Protein AF-A0A8J2Z8X8-F1 (afdb_monomer_lite)

Sequence (108 aa):
MWGGVLYADSTLYMAGDWFHDVGGYYYVAKETAYRHDISDYFGIAFEDGSVYIGWYYEAATARFLSTYSGGNYAAGALGLGSEYDFAWDGLRWDDFGLGGQYQATLFA

Organism: NCBI:txid2041189

Radius of gyration: 14.4 Å; chains: 1; bounding box: 26×30×46 Å

pLDDT: mean 86.35, std 11.75, range [51.09, 96.88]

Secondary structure (DSSP, 8-state):
-EEEEE---TTT--TT-EEE-SS-EEE-------SS-GGGTSSS---TT-EEEEEEEETTTTEEE-BSSTTSS-SBSSSTT--EEEEE-SSSEEEEEGGGTB------

Structure (mmCIF, N/CA/C/O backbone):
data_AF-A0A8J2Z8X8-F1
#
_entry.id   AF-A0A8J2Z8X8-F1
#
loop_
_atom_site.group_PDB
_atom_site.id
_atom_site.type_symbol
_atom_site.label_atom_id
_atom_site.label_alt_id
_atom_site.label_comp_id
_atom_site.label_asym_id
_atom_site.label_entity_id
_atom_site.label_seq_id
_atom_site.pdbx_PDB_ins_code
_atom_site.Cartn_x
_atom_site.Cartn_y
_atom_site.Cartn_z
_atom_site.occupancy
_atom_site.B_iso_or_equiv
_atom_site.auth_seq_id
_atom_site.auth_comp_id
_atom_site.auth_asym_id
_atom_site.auth_atom_id
_atom_site.pdbx_PDB_model_num
ATOM 1 N N . MET A 1 1 ? -4.314 -5.439 5.038 1.00 90.38 1 MET A N 1
ATOM 2 C CA . MET A 1 1 ? -3.664 -5.556 3.704 1.00 90.38 1 MET A CA 1
ATOM 3 C C . MET A 1 1 ? -3.953 -4.300 2.907 1.00 90.38 1 MET A C 1
ATOM 5 O O . MET A 1 1 ? -4.959 -3.670 3.185 1.00 90.38 1 MET A O 1
ATOM 9 N N . TRP A 1 2 ? -3.129 -3.930 1.935 1.00 93.19 2 TRP A N 1
ATOM 10 C CA . TRP A 1 2 ? -3.360 -2.743 1.106 1.00 93.19 2 TRP A CA 1
ATOM 11 C C . TRP A 1 2 ? -3.408 -3.117 -0.377 1.00 93.19 2 TRP A C 1
ATOM 13 O O . TRP A 1 2 ? -2.999 -4.218 -0.750 1.00 93.19 2 TRP A O 1
ATOM 23 N N . GLY A 1 3 ? -3.918 -2.213 -1.211 1.00 94.50 3 GLY A N 1
ATOM 24 C CA . GLY A 1 3 ? -3.852 -2.349 -2.665 1.00 94.50 3 GLY A CA 1
ATOM 25 C C . GLY A 1 3 ? -3.571 -1.025 -3.362 1.00 94.50 3 GLY A C 1
ATOM 26 O O . GLY A 1 3 ? -3.899 0.054 -2.860 1.00 94.50 3 GLY A O 1
ATOM 27 N N . GLY A 1 4 ? -2.919 -1.117 -4.517 1.00 94.31 4 GLY A N 1
ATOM 28 C CA . GLY A 1 4 ? -2.325 0.036 -5.174 1.00 94.31 4 GLY A CA 1
ATOM 29 C C . GLY A 1 4 ? -1.695 -0.284 -6.525 1.00 94.31 4 GLY A C 1
ATOM 30 O O . GLY A 1 4 ? -2.021 -1.295 -7.148 1.00 94.31 4 GLY A O 1
ATOM 31 N N . VAL A 1 5 ? -0.808 0.604 -6.969 1.00 93.75 5 VAL A N 1
ATOM 32 C CA . VAL A 1 5 ? -0.095 0.529 -8.249 1.00 93.75 5 VAL A CA 1
ATOM 33 C C . VAL A 1 5 ? 1.401 0.658 -7.993 1.00 93.75 5 VAL A C 1
ATOM 35 O O . VAL A 1 5 ? 1.830 1.577 -7.303 1.00 93.75 5 VAL A O 1
ATOM 38 N N . LEU A 1 6 ? 2.178 -0.245 -8.582 1.00 92.81 6 LEU A N 1
ATOM 39 C CA . LEU A 1 6 ? 3.618 -0.099 -8.759 1.00 92.81 6 LEU A CA 1
ATOM 40 C C . LEU A 1 6 ? 3.868 0.341 -10.204 1.00 92.81 6 LEU A C 1
ATOM 42 O O . LEU A 1 6 ? 3.345 -0.283 -11.129 1.00 92.81 6 LEU A O 1
ATOM 46 N N . TYR A 1 7 ? 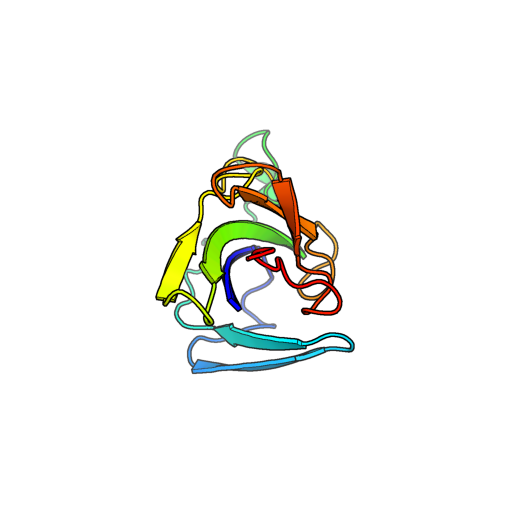4.675 1.380 -10.396 1.00 91.50 7 TYR A N 1
ATOM 47 C CA . TYR A 1 7 ? 5.302 1.657 -11.684 1.00 91.50 7 TYR A CA 1
ATOM 48 C C . TYR A 1 7 ? 6.639 0.933 -11.719 1.00 91.50 7 TYR A C 1
ATOM 50 O O . TYR A 1 7 ? 7.484 1.162 -10.859 1.00 91.50 7 TYR A O 1
ATOM 58 N N . ALA A 1 8 ? 6.781 0.012 -12.664 1.00 88.62 8 ALA A N 1
ATOM 59 C CA . ALA A 1 8 ? 7.976 -0.794 -12.825 1.00 88.62 8 ALA A CA 1
ATOM 60 C C . ALA A 1 8 ? 8.177 -1.191 -14.296 1.00 88.62 8 ALA A C 1
ATOM 62 O O . ALA A 1 8 ? 7.218 -1.185 -15.079 1.00 88.62 8 ALA A O 1
ATOM 63 N N . ASP A 1 9 ? 9.386 -1.618 -14.651 1.00 85.19 9 ASP A N 1
ATOM 64 C CA . ASP A 1 9 ? 9.651 -2.301 -15.917 1.00 85.19 9 ASP A CA 1
ATOM 65 C C . ASP A 1 9 ? 8.803 -3.586 -16.043 1.00 85.19 9 ASP A C 1
ATOM 67 O O . ASP A 1 9 ? 8.834 -4.480 -15.191 1.00 85.19 9 ASP A O 1
ATOM 71 N N . SER A 1 10 ? 8.067 -3.696 -17.153 1.00 81.50 10 SER A N 1
ATOM 72 C CA . SER A 1 10 ? 7.231 -4.856 -17.512 1.00 81.50 10 SER A CA 1
ATOM 73 C C . SER A 1 10 ? 7.985 -6.191 -17.611 1.00 81.50 10 SER A C 1
ATOM 75 O O . SER A 1 10 ? 7.377 -7.256 -17.606 1.00 81.50 10 SER A O 1
ATOM 77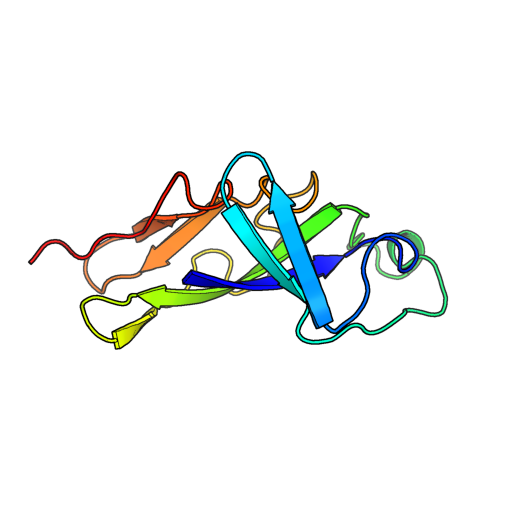 N N . THR A 1 11 ? 9.314 -6.172 -17.718 1.00 85.44 11 THR A N 1
ATOM 78 C CA . THR A 1 11 ? 10.135 -7.391 -17.742 1.00 85.44 11 THR A CA 1
ATOM 79 C C . THR A 1 11 ? 10.355 -8.001 -16.357 1.00 85.44 11 THR A C 1
ATOM 81 O O . THR A 1 11 ? 10.784 -9.152 -16.269 1.00 85.44 11 THR A O 1
ATOM 84 N N . LEU A 1 12 ? 10.056 -7.258 -15.285 1.00 85.56 12 LEU A N 1
ATOM 85 C CA . LEU A 1 12 ? 10.253 -7.684 -13.897 1.00 85.56 12 LEU A CA 1
ATOM 86 C C . LEU A 1 12 ? 8.985 -8.252 -13.244 1.00 85.56 12 LEU A C 1
ATOM 88 O O . LEU A 1 12 ? 9.096 -9.009 -12.280 1.00 85.56 12 LEU A O 1
ATOM 92 N N . TYR A 1 13 ? 7.801 -7.894 -13.749 1.00 87.44 13 TYR A N 1
ATOM 93 C CA . TYR A 1 13 ? 6.517 -8.231 -13.132 1.00 87.44 13 TYR A CA 1
ATOM 94 C C . TYR A 1 13 ? 5.494 -8.653 -14.184 1.00 87.44 13 TYR A C 1
ATOM 96 O O . TYR A 1 13 ? 5.321 -7.951 -15.175 1.00 87.44 13 TYR A O 1
ATOM 104 N N . MET A 1 14 ? 4.757 -9.737 -13.935 1.00 90.75 14 MET A N 1
ATOM 105 C CA . MET A 1 14 ? 3.623 -10.150 -14.765 1.00 90.75 14 MET A CA 1
ATOM 106 C C . MET A 1 14 ? 2.351 -10.340 -13.934 1.00 90.75 14 MET A C 1
ATOM 108 O O . MET A 1 14 ? 2.377 -10.682 -12.750 1.00 90.75 14 MET A O 1
ATOM 112 N N . ALA A 1 15 ? 1.190 -10.143 -14.561 1.00 93.25 15 ALA A N 1
ATOM 113 C CA . ALA A 1 15 ? -0.087 -10.441 -13.916 1.00 93.25 15 ALA A CA 1
ATOM 114 C C . ALA A 1 15 ? -0.198 -11.933 -13.550 1.00 93.25 15 ALA A C 1
ATOM 116 O O . ALA A 1 15 ? -0.005 -12.809 -14.391 1.00 93.25 15 ALA A O 1
ATOM 117 N N . GLY A 1 16 ? -0.580 -12.210 -12.304 1.00 94.56 16 GLY A N 1
ATOM 118 C CA . GLY A 1 16 ? -0.624 -13.553 -11.731 1.00 94.56 16 GLY A CA 1
ATOM 119 C C . GLY A 1 16 ? 0.592 -13.902 -10.873 1.00 94.56 16 GLY A C 1
ATOM 120 O O . GLY A 1 16 ? 0.512 -14.865 -10.106 1.00 94.56 16 GLY A O 1
ATOM 121 N N . ASP A 1 17 ? 1.667 -13.118 -10.951 1.00 92.38 17 ASP A N 1
ATOM 122 C CA . ASP A 1 17 ? 2.863 -13.360 -10.159 1.00 92.38 17 A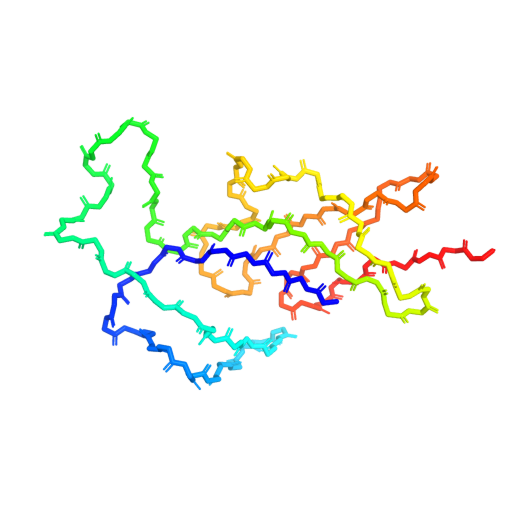SP A CA 1
ATOM 123 C C . ASP A 1 17 ? 2.635 -13.081 -8.672 1.00 92.38 17 ASP A C 1
ATOM 125 O O . ASP A 1 17 ? 1.904 -12.166 -8.267 1.00 92.38 17 ASP A O 1
ATOM 129 N N . TRP A 1 18 ? 3.323 -13.886 -7.865 1.00 92.50 18 TRP A N 1
ATOM 130 C CA . TRP A 1 18 ? 3.485 -13.678 -6.437 1.00 92.50 18 TRP A CA 1
ATOM 131 C C . TRP A 1 18 ? 4.935 -13.332 -6.143 1.00 92.50 18 TRP A C 1
ATOM 133 O O . TRP A 1 18 ? 5.842 -14.077 -6.512 1.00 92.50 18 TRP A O 1
ATOM 143 N N . PHE A 1 19 ? 5.134 -12.240 -5.417 1.00 85.75 19 PHE A N 1
ATOM 144 C CA . PHE A 1 19 ? 6.444 -11.801 -4.967 1.00 85.75 19 PHE A CA 1
ATOM 145 C C . PHE A 1 19 ? 6.512 -11.859 -3.456 1.00 85.75 19 PHE A C 1
ATOM 147 O O . PHE A 1 19 ? 5.528 -11.623 -2.750 1.00 85.75 19 PHE A O 1
ATOM 154 N N . HIS A 1 20 ? 7.708 -12.158 -2.982 1.00 81.69 20 HIS A N 1
ATOM 155 C CA . HIS A 1 20 ? 8.075 -12.050 -1.590 1.00 81.69 20 HIS A CA 1
ATOM 156 C C . HIS A 1 20 ? 9.290 -11.136 -1.507 1.00 81.69 20 HIS A C 1
ATOM 158 O O . HIS A 1 20 ? 10.252 -11.319 -2.250 1.00 81.69 20 HIS A O 1
ATOM 164 N N . ASP A 1 21 ? 9.230 -10.155 -0.623 1.00 72.62 21 ASP A N 1
ATOM 165 C CA . ASP A 1 21 ? 10.404 -9.380 -0.235 1.00 72.62 21 ASP A CA 1
ATOM 166 C C . ASP A 1 21 ? 10.531 -9.400 1.295 1.00 72.62 21 ASP A C 1
ATOM 168 O O . ASP A 1 21 ? 9.700 -9.994 1.986 1.00 72.62 21 ASP A O 1
ATOM 172 N N . VAL A 1 22 ? 11.578 -8.779 1.835 1.00 65.94 22 VAL A N 1
ATOM 173 C CA . VAL A 1 22 ? 11.987 -8.815 3.247 1.00 65.94 22 VAL A CA 1
ATOM 174 C C . VAL A 1 22 ? 10.837 -8.533 4.221 1.00 65.94 22 VAL A C 1
ATOM 176 O O . VAL A 1 22 ? 10.866 -9.038 5.342 1.00 65.94 22 VAL A O 1
ATOM 179 N N . GLY A 1 23 ? 9.825 -7.758 3.823 1.00 69.69 23 GLY A N 1
ATOM 180 C CA . GLY A 1 23 ? 8.680 -7.460 4.682 1.00 69.69 23 GLY A CA 1
ATOM 181 C C . GLY A 1 23 ? 7.408 -8.267 4.407 1.00 69.69 23 GLY A C 1
ATOM 182 O O . GLY A 1 23 ? 6.681 -8.527 5.365 1.00 69.69 23 GLY A O 1
ATOM 183 N N . GLY A 1 24 ? 7.116 -8.663 3.158 1.00 79.25 24 GLY A N 1
ATOM 184 C CA . GLY A 1 24 ? 5.736 -8.978 2.758 1.00 79.25 24 GLY A CA 1
ATOM 185 C C . GLY A 1 24 ? 5.533 -9.801 1.493 1.00 79.25 24 GLY A C 1
ATOM 186 O O . GLY A 1 24 ? 6.471 -10.127 0.769 1.00 79.25 24 GLY A O 1
ATOM 187 N N . TYR A 1 25 ? 4.259 -10.117 1.244 1.00 89.50 25 TYR A N 1
ATOM 188 C CA . TYR A 1 25 ? 3.781 -10.843 0.068 1.00 89.50 25 TYR A CA 1
ATOM 189 C C . TYR A 1 25 ? 2.962 -9.923 -0.830 1.00 89.50 25 TYR A C 1
ATOM 191 O O . TYR A 1 25 ? 2.020 -9.275 -0.366 1.00 89.50 25 TYR A O 1
ATOM 199 N N . TYR A 1 26 ? 3.272 -9.936 -2.121 1.00 92.62 26 TYR A N 1
ATOM 200 C CA . TYR A 1 26 ? 2.596 -9.132 -3.130 1.00 92.62 26 TYR A CA 1
ATOM 201 C C . TYR A 1 26 ? 2.027 -10.019 -4.222 1.00 92.62 26 TYR A C 1
ATOM 203 O O . TYR A 1 26 ? 2.668 -10.974 -4.654 1.00 92.62 26 TYR A O 1
ATOM 211 N N . TYR A 1 27 ? 0.833 -9.667 -4.685 1.00 94.12 27 TYR A N 1
ATOM 212 C CA . TYR A 1 27 ? 0.186 -10.310 -5.816 1.00 94.12 27 TYR A CA 1
ATOM 213 C C . TYR A 1 27 ? -0.091 -9.276 -6.898 1.00 94.12 27 TYR A C 1
ATOM 215 O O . TYR A 1 27 ? -0.769 -8.275 -6.647 1.00 94.12 27 TYR A O 1
ATOM 223 N N . VAL A 1 28 ? 0.397 -9.524 -8.111 1.00 94.19 28 VAL A N 1
ATOM 224 C CA . VAL A 1 28 ? 0.126 -8.646 -9.250 1.00 94.19 28 VAL A CA 1
ATOM 225 C C . VAL A 1 28 ? -1.184 -9.080 -9.892 1.00 94.19 28 VAL A C 1
ATOM 227 O O . VAL A 1 28 ? -1.243 -10.004 -10.696 1.00 94.19 28 VAL A O 1
ATOM 230 N N . ALA A 1 29 ? -2.270 -8.399 -9.529 1.00 94.69 29 ALA A N 1
ATOM 231 C CA . ALA A 1 29 ? -3.602 -8.726 -10.037 1.00 94.69 29 ALA A CA 1
ATOM 232 C C . ALA A 1 29 ? -3.788 -8.370 -11.522 1.00 94.69 29 ALA A C 1
ATOM 234 O O . ALA A 1 29 ? -4.564 -9.011 -12.232 1.00 94.69 29 ALA A O 1
ATOM 235 N N . LYS A 1 30 ? -3.113 -7.316 -11.986 1.00 93.94 30 LYS A N 1
ATOM 236 C CA . LYS A 1 30 ? -3.194 -6.815 -13.357 1.00 93.94 30 LYS A CA 1
ATOM 237 C C . LYS A 1 30 ? -1.942 -6.014 -13.685 1.00 93.94 30 LYS A C 1
ATOM 239 O O . LYS A 1 30 ? -1.435 -5.289 -12.838 1.00 93.94 30 LYS A O 1
ATOM 244 N N . GLU A 1 31 ? -1.538 -6.077 -14.945 1.00 91.50 31 GLU A N 1
ATOM 245 C CA . GLU A 1 31 ? -0.494 -5.240 -15.522 1.00 91.50 31 GLU A CA 1
ATOM 246 C C . GLU A 1 31 ? -1.084 -4.390 -16.658 1.00 91.50 31 GLU A C 1
ATOM 248 O O . GLU A 1 31 ? -2.073 -4.757 -17.306 1.00 91.50 31 GLU A O 1
ATOM 253 N N . THR A 1 32 ? -0.522 -3.210 -16.898 1.00 88.56 32 THR A N 1
ATOM 254 C CA . THR A 1 32 ? -0.817 -2.407 -18.086 1.00 88.56 32 THR A CA 1
ATOM 255 C C . THR A 1 32 ? 0.473 -1.757 -18.550 1.00 88.56 32 THR A C 1
ATOM 257 O O . THR A 1 32 ? 0.945 -0.806 -17.938 1.00 88.56 32 THR A O 1
ATOM 260 N N . ALA A 1 33 ? 1.029 -2.285 -19.639 1.00 82.62 33 ALA A N 1
ATOM 261 C CA . ALA A 1 33 ? 2.237 -1.743 -20.234 1.00 82.62 33 ALA A CA 1
ATOM 262 C C . ALA A 1 33 ? 1.954 -0.383 -20.880 1.00 82.62 33 ALA A C 1
ATOM 264 O O . ALA A 1 33 ? 1.068 -0.242 -21.734 1.00 82.62 33 ALA A O 1
ATOM 265 N N . TYR A 1 34 ? 2.754 0.608 -20.512 1.00 74.56 34 TYR A N 1
ATOM 266 C CA . TYR A 1 34 ? 2.811 1.872 -21.223 1.00 74.56 34 TYR A CA 1
ATOM 267 C C . TYR A 1 34 ? 3.829 1.738 -22.356 1.00 74.56 34 TYR A C 1
ATOM 269 O O . TYR A 1 34 ? 4.938 1.256 -22.168 1.00 74.56 34 TYR A O 1
ATOM 277 N N . ARG A 1 35 ? 3.439 2.110 -23.580 1.00 67.31 35 ARG A N 1
ATOM 278 C CA . ARG A 1 35 ? 4.262 1.911 -24.795 1.00 67.31 35 ARG A CA 1
ATOM 279 C C . ARG A 1 35 ? 5.475 2.852 -24.894 1.00 67.31 35 ARG A C 1
ATOM 281 O O . ARG A 1 35 ? 6.143 2.866 -25.923 1.00 67.31 35 ARG A O 1
ATOM 288 N N . HIS A 1 36 ? 5.703 3.662 -23.869 1.00 66.75 36 HIS A N 1
ATOM 289 C CA . HIS A 1 36 ? 6.786 4.625 -23.736 1.00 66.75 36 HIS A CA 1
ATOM 290 C C . HIS A 1 36 ? 7.161 4.681 -22.253 1.00 66.75 36 HIS A C 1
ATOM 292 O O . HIS A 1 36 ? 6.277 4.536 -21.406 1.00 66.75 36 HIS A O 1
ATOM 298 N N . ASP A 1 37 ? 8.438 4.922 -21.957 1.00 67.38 37 ASP A N 1
ATOM 299 C CA . ASP A 1 37 ? 8.871 5.377 -20.637 1.00 67.38 37 ASP A CA 1
ATOM 300 C C . ASP A 1 37 ? 8.023 6.581 -20.189 1.00 67.38 37 ASP A C 1
ATOM 302 O O . ASP A 1 37 ? 7.931 7.592 -20.889 1.00 67.38 37 ASP A O 1
ATOM 306 N N . ILE A 1 38 ? 7.335 6.426 -19.059 1.00 67.31 38 ILE A N 1
ATOM 307 C CA . ILE A 1 38 ? 6.418 7.432 -18.524 1.00 67.31 38 ILE A CA 1
ATOM 308 C C . ILE A 1 38 ? 7.161 8.590 -17.855 1.00 67.31 38 ILE A C 1
ATOM 310 O O . ILE A 1 38 ? 6.584 9.680 -17.751 1.00 67.31 38 ILE A O 1
ATOM 314 N N . SER A 1 39 ? 8.414 8.391 -17.434 1.00 64.06 39 SER A N 1
ATOM 315 C CA . SER A 1 39 ? 9.209 9.435 -16.778 1.00 64.06 39 SER A CA 1
ATOM 316 C C . SER A 1 39 ? 9.327 10.707 -17.637 1.00 64.06 39 SER A C 1
ATOM 318 O O . SER A 1 39 ? 9.381 11.814 -17.099 1.00 64.06 39 SER A O 1
ATOM 320 N N . ASP A 1 40 ? 9.209 10.567 -18.961 1.00 59.09 40 ASP A N 1
ATOM 321 C CA . ASP A 1 40 ? 9.343 11.646 -19.940 1.00 59.09 40 ASP A CA 1
ATOM 322 C C . ASP A 1 40 ? 8.062 12.467 -20.212 1.00 59.09 40 ASP A C 1
ATOM 324 O O . ASP A 1 40 ? 8.148 13.557 -20.782 1.00 59.09 40 ASP A O 1
ATOM 328 N N . TYR A 1 41 ? 6.859 11.984 -19.864 1.00 56.00 41 TYR A N 1
ATOM 329 C CA . TYR A 1 41 ? 5.628 12.472 -20.523 1.00 56.00 41 TYR A CA 1
ATOM 330 C C . TYR A 1 41 ? 4.773 13.485 -19.743 1.00 56.00 41 TYR A C 1
ATOM 332 O O . TYR A 1 41 ? 3.901 14.115 -20.344 1.00 56.00 41 TYR A O 1
ATOM 340 N N . PHE A 1 42 ? 4.990 13.686 -18.437 1.00 53.47 42 PHE A N 1
ATOM 341 C CA . PHE A 1 42 ? 4.062 14.503 -17.631 1.00 53.47 42 PHE A CA 1
ATOM 342 C C . PHE A 1 42 ? 4.683 15.522 -16.672 1.00 53.47 42 PHE A C 1
ATOM 344 O O . PHE A 1 42 ? 3.932 16.247 -16.023 1.00 53.47 42 PHE A O 1
ATOM 351 N N . GLY A 1 43 ? 6.011 15.601 -16.522 1.00 51.09 43 GLY A N 1
ATOM 352 C CA . GLY A 1 43 ? 6.644 16.452 -15.491 1.00 51.09 43 GLY A CA 1
ATOM 353 C C . GLY A 1 43 ? 6.274 16.078 -14.041 1.00 51.09 43 GLY A C 1
ATOM 354 O O . GLY A 1 43 ? 6.799 16.653 -13.094 1.00 51.09 43 GLY A O 1
ATOM 355 N N . ILE A 1 44 ? 5.385 15.096 -13.888 1.00 54.31 44 ILE A N 1
ATOM 356 C CA . ILE A 1 44 ? 5.062 14.308 -12.711 1.00 54.31 44 ILE A CA 1
ATOM 357 C C . ILE A 1 44 ? 5.616 12.930 -13.076 1.00 54.31 44 ILE A C 1
ATOM 359 O O . ILE A 1 44 ? 4.915 12.110 -13.667 1.00 54.31 44 ILE A O 1
ATOM 363 N N . ALA A 1 45 ? 6.925 12.749 -12.916 1.00 55.59 45 ALA A N 1
ATOM 364 C CA . ALA A 1 45 ? 7.574 11.505 -13.297 1.00 55.59 45 ALA A CA 1
ATOM 365 C C . ALA A 1 45 ? 7.023 10.389 -12.401 1.00 55.59 45 ALA A C 1
ATOM 367 O O . ALA A 1 45 ? 7.248 10.395 -11.192 1.00 55.59 45 ALA A O 1
ATOM 368 N N . PHE A 1 46 ? 6.262 9.454 -12.974 1.00 71.62 46 PHE A N 1
ATOM 369 C CA . PHE A 1 46 ? 6.056 8.166 -12.322 1.00 71.62 46 PHE A CA 1
ATOM 370 C C . PHE A 1 46 ? 7.347 7.386 -12.539 1.00 71.62 46 PHE A C 1
ATOM 372 O O . PHE A 1 46 ? 7.533 6.741 -13.570 1.00 71.62 46 PHE A O 1
ATOM 379 N N . GLU A 1 47 ? 8.284 7.574 -11.616 1.00 80.75 47 GLU A N 1
ATOM 380 C CA . GLU A 1 47 ? 9.592 6.940 -11.680 1.00 80.75 47 GLU A CA 1
ATOM 381 C C . GLU A 1 47 ? 9.455 5.435 -11.441 1.00 80.75 47 GLU A C 1
ATOM 383 O O . GLU A 1 47 ? 8.588 4.984 -10.681 1.00 80.75 47 GLU A O 1
ATOM 388 N N . ASP A 1 48 ? 10.318 4.665 -12.097 1.00 86.56 48 ASP A N 1
ATOM 389 C CA . ASP A 1 48 ? 10.459 3.233 -11.857 1.00 86.56 48 ASP A CA 1
ATOM 390 C C . ASP A 1 48 ? 10.668 2.969 -10.355 1.00 86.56 48 ASP A C 1
ATOM 392 O O . ASP A 1 48 ? 11.474 3.630 -9.701 1.00 86.56 48 ASP A O 1
ATOM 396 N N . GLY A 1 49 ? 9.894 2.048 -9.783 1.00 89.06 49 GLY A N 1
ATOM 397 C CA . GLY A 1 49 ? 9.868 1.778 -8.345 1.00 89.06 49 GLY A CA 1
ATOM 398 C C . GLY A 1 49 ? 8.859 2.608 -7.542 1.00 89.06 49 GLY A C 1
ATOM 399 O O . GLY A 1 49 ? 8.711 2.373 -6.340 1.00 89.06 49 GLY A O 1
ATOM 400 N N . SER A 1 50 ? 8.126 3.539 -8.158 1.00 91.94 50 SER A N 1
ATOM 401 C CA . SER A 1 50 ? 7.089 4.308 -7.457 1.00 91.94 50 SER A CA 1
ATOM 402 C C . SER A 1 50 ? 5.894 3.432 -7.082 1.00 91.94 50 SER A C 1
ATOM 404 O O . SER A 1 50 ? 5.250 2.832 -7.947 1.00 91.94 50 SER A O 1
ATOM 406 N N . VAL A 1 51 ? 5.547 3.410 -5.795 1.00 93.00 51 VAL A N 1
ATOM 407 C CA . VAL A 1 51 ? 4.398 2.681 -5.245 1.00 93.00 51 VAL A CA 1
ATOM 408 C C . VAL A 1 51 ? 3.336 3.671 -4.785 1.00 93.00 51 VAL A C 1
ATOM 410 O O . VAL A 1 51 ? 3.589 4.511 -3.928 1.00 93.00 51 VAL A O 1
ATOM 413 N N . TYR A 1 52 ? 2.126 3.550 -5.317 1.00 94.75 52 TYR A N 1
ATOM 414 C CA . TYR A 1 52 ? 0.957 4.346 -4.946 1.00 94.75 52 TYR A CA 1
ATOM 415 C C . TYR A 1 52 ? -0.058 3.455 -4.245 1.00 94.75 52 TYR A C 1
ATOM 417 O O . TYR A 1 52 ? -0.439 2.419 -4.789 1.00 94.75 52 TYR A O 1
ATOM 425 N N . ILE A 1 53 ? -0.546 3.867 -3.074 1.00 95.56 53 ILE A N 1
ATOM 426 C CA . ILE A 1 53 ? -1.516 3.086 -2.298 1.00 95.56 53 ILE A CA 1
ATOM 427 C C . ILE A 1 53 ? -2.897 3.725 -2.409 1.00 95.56 53 ILE A C 1
ATOM 429 O O . ILE A 1 53 ? -3.096 4.876 -2.034 1.00 95.56 53 ILE A O 1
ATOM 433 N N . GLY A 1 54 ? -3.869 2.968 -2.917 1.00 94.88 54 GLY A N 1
ATOM 434 C CA . GLY A 1 54 ? -5.236 3.455 -3.107 1.00 94.88 54 GLY A CA 1
ATOM 435 C C . GLY A 1 54 ? -6.165 3.172 -1.929 1.00 94.88 54 GLY A C 1
ATOM 436 O O . GLY A 1 54 ? -7.134 3.898 -1.727 1.00 94.88 54 GLY A O 1
ATOM 437 N N . TRP A 1 55 ? -5.910 2.103 -1.174 1.00 94.75 55 TRP A N 1
ATOM 438 C CA . TRP A 1 55 ? -6.762 1.698 -0.058 1.00 94.75 55 TRP A CA 1
ATOM 439 C C . TRP A 1 55 ? -6.027 0.793 0.929 1.00 94.75 55 TRP A C 1
ATOM 441 O O . TRP A 1 55 ? -5.107 0.057 0.564 1.00 94.75 55 TRP A O 1
ATOM 451 N N . TYR A 1 56 ? -6.508 0.792 2.173 1.00 95.69 56 TYR A N 1
ATOM 452 C CA . TYR A 1 56 ? -6.116 -0.159 3.207 1.00 95.69 56 TYR A CA 1
ATOM 453 C C . TYR A 1 56 ? -7.339 -0.947 3.680 1.00 95.69 56 TYR A C 1
ATOM 455 O O . TYR A 1 56 ? -8.370 -0.365 3.996 1.00 95.69 56 TYR A O 1
ATOM 463 N N . TYR A 1 57 ? -7.239 -2.270 3.724 1.00 94.25 57 TYR A N 1
ATOM 464 C CA . TYR A 1 57 ? -8.241 -3.165 4.292 1.00 94.25 57 TYR A CA 1
ATOM 465 C C . TYR A 1 57 ? -7.788 -3.659 5.666 1.00 94.25 57 TYR A C 1
ATOM 467 O O . TYR A 1 57 ? -6.787 -4.380 5.786 1.00 94.25 57 TYR A O 1
ATOM 475 N N . GLU A 1 58 ? -8.555 -3.288 6.682 1.00 91.75 58 GLU A N 1
ATOM 476 C CA . GLU A 1 58 ? -8.387 -3.691 8.070 1.00 91.75 58 GLU A CA 1
ATOM 477 C C . GLU A 1 58 ? -9.246 -4.940 8.336 1.00 91.75 58 GLU A C 1
ATOM 479 O O . GLU A 1 58 ? -10.449 -4.971 8.059 1.00 91.75 58 GLU A O 1
ATOM 484 N N . ALA A 1 59 ? -8.601 -6.008 8.810 1.00 89.31 59 ALA A N 1
ATOM 485 C CA . ALA A 1 59 ? -9.205 -7.336 8.854 1.00 89.31 59 ALA A CA 1
ATOM 486 C C . ALA A 1 59 ? -10.038 -7.601 10.119 1.00 89.31 59 ALA A C 1
ATOM 488 O O . ALA A 1 59 ? -10.988 -8.379 10.044 1.00 89.31 59 ALA A O 1
ATOM 489 N N . ALA A 1 60 ? -9.720 -6.986 11.262 1.00 87.81 60 ALA A N 1
ATOM 490 C CA . ALA A 1 60 ? -10.424 -7.238 12.520 1.00 87.81 60 ALA A CA 1
ATOM 491 C C . ALA A 1 60 ? -11.863 -6.703 12.493 1.00 87.81 60 ALA A C 1
ATOM 493 O O . ALA A 1 60 ? -12.765 -7.307 13.071 1.00 87.81 60 ALA A O 1
ATOM 494 N N . THR A 1 61 ? -12.093 -5.597 11.786 1.00 89.44 61 THR A N 1
ATOM 495 C CA . THR A 1 61 ? -13.405 -4.961 11.606 1.00 89.44 61 THR A CA 1
ATOM 496 C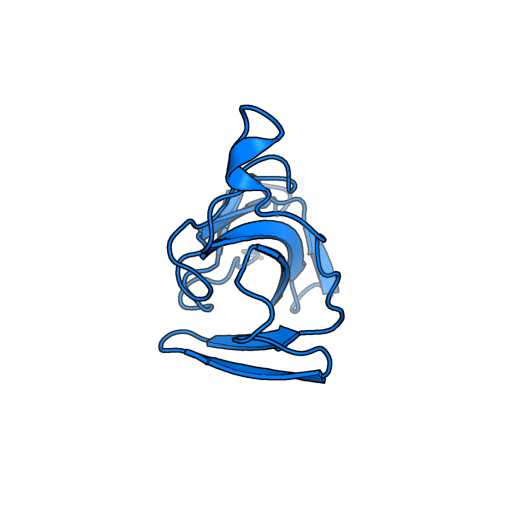 C . THR A 1 61 ? -13.964 -5.097 10.195 1.00 89.44 61 THR A C 1
ATOM 498 O O . THR A 1 61 ? -15.096 -4.676 9.950 1.00 89.44 61 THR A O 1
ATOM 501 N N . ALA A 1 62 ? -13.210 -5.723 9.285 1.00 92.31 62 ALA A N 1
ATOM 502 C CA . ALA A 1 62 ? -13.580 -5.967 7.894 1.00 92.31 62 ALA A CA 1
ATOM 503 C C . ALA A 1 62 ? -13.933 -4.683 7.119 1.00 92.31 62 ALA A C 1
ATOM 505 O O . ALA A 1 62 ? -14.935 -4.630 6.397 1.00 92.31 62 ALA A O 1
ATOM 506 N N . ARG A 1 63 ? -13.114 -3.634 7.263 1.00 91.81 63 ARG A N 1
ATOM 507 C CA . ARG A 1 63 ? -13.356 -2.309 6.670 1.00 91.81 63 ARG A CA 1
ATOM 508 C C . ARG A 1 63 ? -12.235 -1.876 5.741 1.00 91.81 63 ARG A C 1
ATOM 510 O O . ARG A 1 63 ? -11.062 -2.117 6.004 1.00 91.81 63 ARG A O 1
ATOM 517 N N . PHE A 1 64 ? -12.616 -1.164 4.683 1.00 93.81 64 PHE A N 1
ATOM 518 C CA . PHE A 1 64 ? -11.678 -0.336 3.936 1.00 93.81 64 PHE A CA 1
ATOM 519 C C . PHE A 1 64 ? -11.544 1.015 4.633 1.00 93.81 64 PHE A C 1
ATOM 521 O O . PHE A 1 64 ? -12.548 1.665 4.930 1.00 93.81 64 PHE A O 1
ATOM 528 N N . LEU A 1 65 ? -10.307 1.412 4.895 1.00 94.69 65 LEU A N 1
ATOM 529 C CA . LEU A 1 65 ? -9.937 2.677 5.504 1.00 94.69 65 LEU A CA 1
ATOM 530 C C . LEU A 1 65 ? -9.349 3.603 4.439 1.00 94.69 65 LEU A C 1
ATOM 532 O O . LEU A 1 65 ? -8.671 3.156 3.506 1.00 94.69 65 LEU A O 1
ATOM 536 N N . SER A 1 66 ? -9.605 4.900 4.599 1.00 94.88 66 SER A N 1
ATOM 537 C CA . SER A 1 66 ? -8.949 5.934 3.802 1.00 94.88 66 SER A CA 1
ATOM 538 C C . SER A 1 66 ? -7.458 5.942 4.109 1.00 94.88 66 SER A C 1
ATOM 540 O O . SER A 1 66 ? -7.076 5.890 5.278 1.00 94.88 66 SER A O 1
ATOM 542 N N . THR A 1 67 ? -6.632 6.044 3.073 1.00 96.62 67 THR A N 1
ATOM 543 C CA . THR A 1 67 ? -5.185 6.197 3.224 1.00 96.62 67 THR A CA 1
ATOM 544 C C . THR A 1 67 ? -4.788 7.667 3.154 1.00 96.62 67 THR A C 1
ATOM 546 O O . THR A 1 67 ? -5.495 8.474 2.543 1.00 96.62 67 THR A O 1
ATOM 549 N N . TYR A 1 68 ? -3.680 8.034 3.793 1.00 96.00 68 TYR A N 1
ATOM 550 C CA . TYR A 1 68 ? -3.209 9.417 3.825 1.00 96.00 68 TYR A CA 1
ATOM 551 C C . TYR A 1 68 ? -2.737 9.861 2.435 1.00 96.00 68 TYR A C 1
ATOM 553 O O . TYR A 1 68 ? -3.042 10.982 2.011 1.00 96.00 68 TYR A O 1
ATOM 561 N N . SER A 1 69 ? -2.099 8.963 1.672 1.00 93.94 69 SER A N 1
ATOM 562 C CA . SER A 1 69 ? -1.780 9.208 0.258 1.00 93.94 69 SER A CA 1
ATOM 563 C C . SER A 1 69 ? -3.004 9.333 -0.644 1.00 93.94 69 SER A C 1
ATOM 565 O O . SER A 1 69 ? -3.015 10.134 -1.590 1.00 93.94 69 SER A O 1
ATOM 567 N N . GLY A 1 70 ? -4.049 8.549 -0.368 1.00 92.81 70 GLY A N 1
ATOM 568 C CA . GLY A 1 70 ? -5.247 8.462 -1.200 1.00 92.81 70 GLY A CA 1
ATOM 569 C C . GLY A 1 70 ? -4.943 8.139 -2.668 1.00 92.81 70 GLY A C 1
ATOM 570 O O . GLY A 1 70 ? -5.724 8.510 -3.540 1.00 92.81 70 GLY A O 1
ATOM 571 N N . GLY A 1 71 ? -3.783 7.537 -2.957 1.00 91.12 71 GLY A N 1
ATOM 572 C CA . GLY A 1 71 ? -3.295 7.254 -4.307 1.00 91.12 71 GLY A CA 1
ATOM 573 C C . GLY A 1 71 ? -2.844 8.474 -5.120 1.00 91.12 71 GLY A C 1
ATOM 574 O O . GLY A 1 71 ? -2.585 8.326 -6.311 1.00 91.12 71 GLY A O 1
ATOM 575 N N . ASN A 1 72 ? -2.746 9.668 -4.524 1.00 89.19 72 ASN A N 1
ATOM 576 C CA . ASN A 1 72 ? -2.403 10.901 -5.253 1.00 89.19 72 ASN A CA 1
ATOM 577 C C . ASN A 1 72 ? -0.894 11.161 -5.339 1.00 89.19 72 ASN A C 1
ATOM 579 O O . ASN A 1 72 ? -0.437 11.881 -6.223 1.00 89.19 72 ASN A O 1
ATOM 583 N N . TYR A 1 73 ? -0.123 10.593 -4.418 1.00 89.69 73 TYR A N 1
ATOM 584 C CA . TYR A 1 73 ? 1.333 10.674 -4.388 1.00 89.69 73 TYR A CA 1
ATOM 585 C C . TYR A 1 73 ? 1.920 9.316 -4.013 1.00 89.69 73 TYR A C 1
ATOM 587 O O . TYR A 1 73 ? 1.232 8.464 -3.447 1.00 89.69 73 TYR A O 1
ATOM 595 N N . ALA A 1 74 ? 3.185 9.113 -4.376 1.00 92.25 74 ALA A N 1
ATOM 596 C CA . ALA A 1 74 ? 3.882 7.871 -4.103 1.00 92.25 74 ALA A CA 1
ATOM 597 C C . ALA A 1 74 ? 4.063 7.689 -2.585 1.00 92.25 74 ALA A C 1
ATOM 599 O O . ALA A 1 74 ? 4.550 8.586 -1.898 1.00 92.25 74 ALA A O 1
ATOM 600 N N . ALA A 1 75 ? 3.664 6.526 -2.076 1.00 94.31 75 ALA A N 1
ATOM 601 C CA . ALA A 1 75 ? 3.917 6.070 -0.712 1.00 94.31 75 ALA A CA 1
ATOM 602 C C . ALA A 1 75 ? 5.298 5.401 -0.578 1.00 94.31 75 ALA A C 1
ATOM 604 O O . ALA A 1 75 ? 5.782 5.197 0.528 1.00 94.31 75 ALA A O 1
ATOM 605 N N . GLY A 1 76 ? 5.939 5.050 -1.693 1.00 92.94 76 GLY A N 1
ATOM 606 C CA . GLY A 1 76 ? 7.301 4.520 -1.761 1.00 92.94 76 GLY A CA 1
ATOM 607 C C . GLY A 1 76 ? 7.904 4.794 -3.136 1.00 92.94 76 GLY A C 1
ATOM 608 O O . GLY A 1 76 ? 7.164 5.014 -4.093 1.00 92.94 76 GLY A O 1
ATOM 609 N N . ALA A 1 77 ? 9.232 4.804 -3.234 1.00 91.69 77 ALA A N 1
ATOM 610 C CA . ALA A 1 77 ? 9.950 5.145 -4.470 1.00 91.69 77 ALA A CA 1
ATOM 611 C C . ALA A 1 77 ? 11.088 4.168 -4.814 1.00 91.69 77 ALA A C 1
ATOM 613 O O . ALA A 1 77 ? 11.844 4.409 -5.745 1.00 91.69 77 ALA A O 1
ATOM 614 N N . LEU A 1 78 ? 11.245 3.080 -4.052 1.00 90.81 78 LEU A N 1
ATOM 615 C CA . LEU A 1 78 ? 12.329 2.104 -4.231 1.00 90.81 78 LEU A CA 1
ATOM 616 C C . LEU A 1 78 ? 11.789 0.700 -4.542 1.00 90.81 78 LEU A C 1
ATOM 618 O O . LEU A 1 78 ? 12.438 -0.298 -4.245 1.00 90.81 78 LEU A O 1
ATOM 622 N N . GLY A 1 79 ? 10.590 0.623 -5.122 1.00 90.38 79 GLY A N 1
ATOM 623 C CA . GLY A 1 79 ? 9.885 -0.622 -5.410 1.00 90.38 79 GLY A CA 1
ATOM 624 C C . GLY A 1 79 ? 9.041 -1.129 -4.241 1.00 90.38 79 GLY A C 1
ATOM 625 O O . GLY A 1 79 ? 8.844 -0.443 -3.232 1.00 90.38 79 GLY A O 1
ATOM 626 N N . LEU A 1 80 ? 8.510 -2.342 -4.403 1.00 91.44 80 LEU A N 1
ATOM 627 C CA . LEU A 1 80 ? 7.753 -3.027 -3.354 1.00 91.44 80 LEU A CA 1
ATOM 628 C C . LEU A 1 80 ? 8.631 -3.219 -2.113 1.00 91.44 80 LEU A C 1
ATOM 630 O O . LEU A 1 80 ? 9.827 -3.452 -2.222 1.00 91.44 80 LEU A O 1
ATOM 634 N N . GLY A 1 81 ? 8.039 -3.083 -0.935 1.00 91.50 81 GLY A N 1
ATOM 635 C CA . GLY A 1 81 ? 8.724 -3.128 0.355 1.00 91.50 81 GLY A CA 1
ATOM 636 C C . GLY A 1 81 ? 9.127 -1.746 0.862 1.00 91.50 81 GLY A C 1
ATOM 637 O O . GLY A 1 81 ? 9.331 -1.583 2.064 1.00 91.50 81 GLY A O 1
ATOM 638 N N . SER A 1 82 ? 9.198 -0.742 -0.019 1.00 92.12 82 SER A N 1
ATOM 639 C CA . SER A 1 82 ? 9.535 0.640 0.345 1.00 92.12 82 SER A CA 1
ATOM 640 C C . SER A 1 82 ? 8.329 1.500 0.714 1.00 92.12 82 SER A C 1
ATOM 642 O O . SER A 1 82 ? 8.504 2.613 1.206 1.00 92.12 82 SER A O 1
ATOM 644 N N . GLU A 1 83 ? 7.111 1.014 0.470 1.00 93.00 83 GLU A N 1
ATOM 645 C CA . GLU A 1 83 ? 5.897 1.787 0.695 1.00 93.00 83 GLU A CA 1
ATOM 646 C C . GLU A 1 83 ? 5.655 2.082 2.177 1.00 93.00 83 GLU A C 1
ATOM 648 O O . GLU A 1 83 ? 5.776 1.193 3.006 1.00 93.00 83 GLU A O 1
ATOM 653 N N . TYR A 1 84 ? 5.262 3.298 2.534 1.00 95.25 84 TYR A N 1
ATOM 654 C CA . TYR A 1 84 ? 4.860 3.664 3.891 1.00 95.25 84 TYR A CA 1
ATOM 655 C C . TYR A 1 84 ? 3.747 4.706 3.832 1.00 95.25 84 TYR A C 1
ATOM 657 O O . TYR A 1 84 ? 3.860 5.718 3.139 1.00 95.25 84 TYR A O 1
ATOM 665 N N . ASP A 1 85 ? 2.648 4.446 4.531 1.00 96.88 85 ASP A N 1
ATOM 666 C CA . ASP A 1 85 ? 1.462 5.300 4.517 1.00 96.88 85 ASP A CA 1
ATOM 667 C C . ASP A 1 85 ? 0.690 5.143 5.837 1.00 96.88 85 ASP A C 1
ATOM 669 O O . ASP A 1 85 ? 1.058 4.354 6.709 1.00 96.88 85 ASP A O 1
ATOM 673 N N . PHE A 1 86 ? -0.390 5.901 5.994 1.00 96.75 86 PHE A N 1
ATOM 674 C CA . PHE A 1 86 ? -1.238 5.876 7.177 1.00 96.75 86 PHE A CA 1
ATOM 675 C C . PHE A 1 86 ? -2.689 5.611 6.797 1.00 96.75 86 PHE A C 1
ATOM 677 O O . PHE A 1 86 ? -3.163 6.075 5.761 1.00 96.75 86 PHE A O 1
ATOM 684 N N . ALA A 1 87 ? -3.415 4.883 7.639 1.00 96.44 87 ALA A N 1
ATOM 685 C CA . ALA A 1 87 ? -4.839 4.620 7.494 1.00 96.44 87 ALA A CA 1
ATOM 686 C C . ALA A 1 87 ? -5.630 5.383 8.564 1.00 96.44 87 ALA A C 1
ATOM 688 O O . ALA A 1 87 ? -5.225 5.427 9.725 1.00 96.44 87 ALA A O 1
ATOM 689 N N . TRP A 1 88 ? -6.753 5.992 8.177 1.00 94.56 88 TRP A N 1
ATOM 690 C CA . TRP A 1 88 ? -7.644 6.677 9.114 1.00 94.56 88 TRP A CA 1
ATOM 691 C C . TRP A 1 88 ? -8.641 5.693 9.711 1.00 94.56 88 TRP A C 1
ATOM 693 O O . TRP A 1 88 ? -9.492 5.153 9.000 1.00 94.56 88 TRP A O 1
ATOM 703 N N . ASP A 1 89 ? -8.566 5.500 11.021 1.00 90.56 89 ASP A N 1
ATOM 704 C CA . ASP A 1 89 ? -9.378 4.526 11.751 1.00 90.56 89 ASP A CA 1
ATOM 705 C C . ASP A 1 89 ? -10.699 5.124 12.297 1.00 90.56 89 ASP A C 1
ATOM 707 O O . ASP A 1 89 ? -11.588 4.406 12.756 1.00 90.56 89 ASP A O 1
ATOM 711 N N . GLY A 1 90 ? -10.864 6.449 12.181 1.00 90.56 90 GLY A N 1
ATOM 712 C CA . GLY A 1 90 ? -11.987 7.216 12.732 1.00 90.56 90 GLY A CA 1
ATOM 713 C C . GLY A 1 90 ? -11.605 8.108 13.917 1.00 90.56 90 GLY A C 1
ATOM 714 O O . GLY A 1 90 ? -12.342 9.045 14.226 1.00 90.56 90 GLY A O 1
ATOM 715 N N . LEU A 1 91 ? -10.458 7.850 14.544 1.00 91.75 91 LEU A N 1
ATOM 716 C CA . LEU A 1 91 ? -9.923 8.563 15.700 1.00 91.75 91 LEU A CA 1
ATOM 717 C C . LEU A 1 91 ? -8.560 9.195 15.396 1.00 91.75 91 LEU A C 1
ATOM 719 O O . LEU A 1 91 ? -8.312 10.340 15.785 1.00 91.75 91 LEU A O 1
ATOM 723 N N . ARG A 1 92 ? -7.677 8.456 14.726 1.00 92.81 92 ARG A N 1
ATOM 724 C CA . ARG A 1 92 ? -6.309 8.855 14.409 1.00 92.81 92 ARG A CA 1
ATOM 725 C C . ARG A 1 92 ? -5.816 8.206 13.112 1.00 92.81 92 ARG A C 1
ATOM 727 O O . ARG A 1 92 ? -6.475 7.373 12.497 1.00 92.81 92 ARG A O 1
ATOM 734 N N . TRP A 1 93 ? -4.644 8.657 12.687 1.00 94.81 93 TRP A N 1
ATOM 735 C CA . TRP A 1 93 ? -3.887 8.030 11.613 1.00 94.81 93 TRP A CA 1
ATOM 736 C C . TRP A 1 93 ? -2.955 6.985 12.223 1.00 94.81 93 TRP A C 1
ATOM 738 O O . TRP A 1 93 ? -2.128 7.338 13.064 1.00 94.81 93 TRP A O 1
ATOM 748 N N . ASP A 1 94 ? -3.088 5.734 11.797 1.00 95.25 94 ASP A N 1
ATOM 749 C CA . ASP A 1 94 ? -2.192 4.638 12.171 1.00 95.25 94 ASP A CA 1
ATOM 750 C C . ASP A 1 94 ? -1.350 4.229 10.969 1.00 95.25 94 ASP A C 1
ATOM 752 O O . ASP A 1 94 ? -1.842 4.181 9.840 1.00 95.25 94 ASP A O 1
ATOM 756 N N . ASP A 1 95 ? -0.073 3.955 11.194 1.00 95.69 95 ASP A N 1
ATOM 757 C CA . ASP A 1 95 ? 0.861 3.643 10.127 1.00 95.69 95 ASP A CA 1
ATOM 758 C C . ASP A 1 95 ? 0.741 2.204 9.622 1.00 95.69 95 ASP A C 1
ATOM 760 O O . ASP A 1 95 ? 0.362 1.269 10.330 1.00 95.69 95 ASP A O 1
ATOM 764 N N . PHE A 1 96 ? 1.072 2.018 8.349 1.00 94.19 96 PHE A N 1
ATOM 765 C CA . PHE A 1 96 ? 1.187 0.710 7.729 1.00 94.19 96 PHE A CA 1
ATOM 766 C C . PHE A 1 96 ? 2.195 0.728 6.574 1.00 94.19 96 PHE A C 1
ATOM 768 O O . PHE A 1 96 ? 2.568 1.776 6.050 1.00 94.19 96 PHE A O 1
ATOM 775 N N . GLY A 1 97 ? 2.607 -0.465 6.145 1.00 93.19 97 GLY A N 1
ATOM 776 C CA . GLY A 1 97 ? 3.514 -0.640 5.013 1.00 93.19 97 GLY A CA 1
ATOM 777 C C . GLY A 1 97 ? 4.856 -1.224 5.435 1.00 93.19 97 GLY A C 1
ATOM 778 O O . GLY A 1 97 ? 4.934 -2.024 6.370 1.00 93.19 97 GLY A O 1
ATOM 779 N N . LEU A 1 98 ? 5.890 -0.867 4.686 1.00 92.62 98 LEU A N 1
ATOM 780 C CA . LEU A 1 98 ? 7.252 -1.388 4.700 1.00 92.62 98 LEU A CA 1
ATOM 781 C C . LEU A 1 98 ? 7.252 -2.908 4.574 1.00 92.62 98 LEU A C 1
ATOM 783 O O . LEU A 1 98 ? 7.705 -3.641 5.452 1.00 92.62 98 LEU A O 1
ATOM 787 N N . GLY A 1 99 ? 6.582 -3.387 3.524 1.00 88.31 99 GLY A N 1
ATOM 788 C CA . GLY A 1 99 ? 6.281 -4.799 3.339 1.00 88.31 99 GLY A CA 1
ATOM 789 C C . GLY A 1 99 ? 5.330 -5.393 4.366 1.00 88.31 99 GLY A C 1
ATOM 790 O O . GLY A 1 99 ? 5.117 -6.587 4.374 1.00 88.31 99 GLY A O 1
ATOM 791 N N . GLY A 1 100 ? 4.679 -4.601 5.207 1.00 87.06 100 GLY A N 1
ATOM 792 C CA . GLY A 1 100 ? 3.815 -5.124 6.265 1.00 87.06 100 GLY A CA 1
ATOM 793 C C . GLY A 1 100 ? 4.540 -5.325 7.593 1.00 87.06 100 GLY A C 1
ATOM 794 O O . GLY A 1 100 ? 3.960 -5.931 8.495 1.00 87.06 100 GLY A O 1
ATOM 795 N N . GLN A 1 101 ? 5.750 -4.768 7.743 1.00 89.81 101 GLN A N 1
ATOM 796 C CA . GLN A 1 101 ? 6.355 -4.514 9.056 1.00 89.81 101 GLN A CA 1
ATOM 797 C C . GLN A 1 101 ? 5.436 -3.663 9.940 1.00 89.81 101 GLN A C 1
ATOM 799 O O . GLN A 1 101 ? 5.365 -3.885 11.147 1.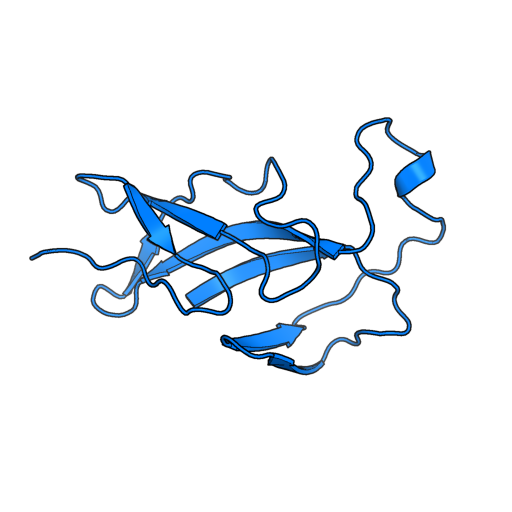00 89.81 101 GLN A O 1
ATOM 804 N N . TYR A 1 102 ? 4.702 -2.732 9.325 1.00 91.00 102 TYR A N 1
ATOM 805 C CA . TYR A 1 102 ? 3.689 -1.919 9.982 1.00 91.00 102 TYR A CA 1
ATOM 806 C C . TYR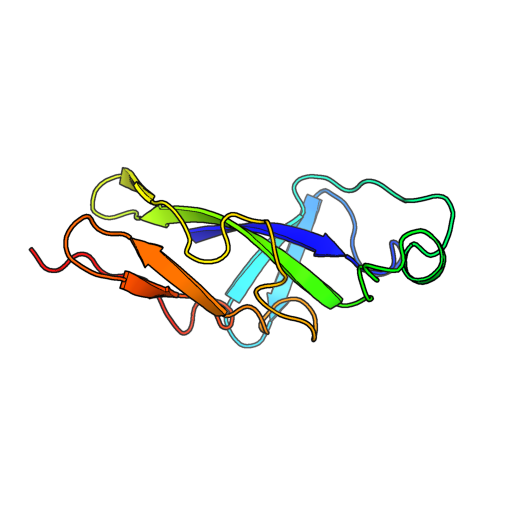 A 1 102 ? 2.294 -2.335 9.522 1.00 91.00 102 TYR A C 1
ATOM 808 O O . TYR A 1 102 ? 2.031 -2.522 8.326 1.00 91.00 102 TYR A O 1
ATOM 816 N N . GLN A 1 103 ? 1.381 -2.452 10.482 1.00 89.69 103 GLN A N 1
ATOM 817 C CA . GLN A 1 103 ? -0.033 -2.706 10.243 1.00 89.69 103 GLN A CA 1
ATOM 818 C C . GLN A 1 103 ? -0.853 -1.749 11.095 1.00 89.69 103 GLN A C 1
ATOM 820 O O . GLN A 1 103 ? -0.699 -1.732 12.315 1.00 89.69 103 GLN A O 1
ATOM 825 N N . ALA A 1 104 ? -1.756 -1.011 10.450 1.00 89.12 104 ALA A N 1
ATOM 826 C CA . ALA A 1 104 ? -2.696 -0.164 11.155 1.00 89.12 104 ALA A CA 1
ATOM 827 C C . ALA A 1 104 ? -3.578 -1.035 12.061 1.00 89.12 104 ALA A C 1
ATOM 829 O O . ALA A 1 104 ? -4.215 -1.987 11.603 1.00 89.12 104 ALA A O 1
ATOM 830 N N . THR A 1 105 ? -3.599 -0.714 13.352 1.00 79.06 105 THR A N 1
ATOM 831 C CA . THR A 1 105 ? -4.412 -1.405 14.355 1.00 79.06 105 THR A CA 1
ATOM 832 C C . THR A 1 105 ? -5.482 -0.468 14.882 1.00 79.06 105 THR A C 1
ATOM 834 O O . THR A 1 105 ? -5.153 0.578 15.433 1.00 79.06 105 THR A O 1
ATOM 837 N N . LEU A 1 106 ? -6.742 -0.890 14.823 1.00 69.06 106 LEU A N 1
ATOM 838 C CA . LEU A 1 106 ? -7.802 -0.246 15.591 1.00 69.06 106 LEU A CA 1
ATOM 839 C C . LEU A 1 106 ? -7.597 -0.561 17.078 1.00 69.06 106 LEU A C 1
ATOM 841 O O . LEU A 1 106 ? -7.652 -1.725 17.483 1.00 69.06 106 LEU A O 1
ATOM 845 N N . PHE A 1 107 ? -7.366 0.462 17.898 1.00 59.22 107 PHE A N 1
ATOM 846 C CA . PHE A 1 107 ? -7.523 0.316 19.345 1.00 59.22 107 PHE A CA 1
ATOM 847 C C . PHE A 1 107 ? -9.026 0.274 19.646 1.00 59.22 107 PHE A C 1
ATOM 849 O O . PHE A 1 107 ? -9.757 1.193 19.279 1.00 59.22 107 PHE A O 1
ATOM 856 N N . ALA A 1 108 ? -9.478 -0.826 20.256 1.00 52.84 108 ALA A N 1
ATOM 857 C CA . ALA A 1 108 ? -10.840 -0.972 20.773 1.00 52.84 108 ALA A CA 1
ATOM 858 C C . ALA A 1 108 ? -11.076 -0.091 22.009 1.00 52.84 108 ALA A C 1
ATOM 860 O O . ALA A 1 108 ? -10.128 0.053 22.818 1.00 52.84 108 ALA A O 1
#

Foldseek 3Di:
DFDWDAAAPPVVDDAQDWDDDPQAIDHRPDDDDDPDQQCPPDVLGSAHQFTFTQWDADDVVRDIFQKPRNRVGGQARRHALRGKTWTDPPPDTAIAGSRGPGDGDDDD